Protein AF-A0AAD6JPF0-F1 (afdb_monomer)

Secondary structure (DSSP, 8-state):
-TT--EE--S---GGGGTT--EEEEEETTTTEEEEEEE-TT-SSPPPHHHHHHHHHHHHH---HHHHHHHHHHHHHSHHHHHHHHHHHHHHHHHHHHTT-

Solvent-accessible surface area (backbone atoms only — not comparable to full-atom values): 6210 Å² total; per-residue (Å²): 128,86,84,77,54,74,45,69,82,82,79,61,65,72,73,80,49,66,96,59,48,68,44,64,48,79,39,79,86,79,66,31,30,35,57,73,46,78,39,86,91,50,93,68,77,81,54,71,69,55,53,55,52,50,54,48,53,63,71,69,54,81,46,71,66,58,52,53,51,52,50,60,52,53,52,62,37,66,78,42,38,51,49,53,52,53,52,52,52,54,50,51,52,53,54,54,61,73,74,110

Organism: NCBI:txid889485

InterPro domains:
  IPR012340 Nucleic acid-binding, OB-fold [G3DSA:2.40.50.140] (7-77)
  IPR012340 Nucleic acid-binding, OB-fold [SSF50249] (16-84)
  IPR013846 mRNA capping enzyme, C-terminal domain [PF03919] (13-68)

Radius of gyration: 23.9 Å; Cα contacts (8 Å, |Δi|>4): 63; chains: 1; bounding box: 66×28×54 Å

Foldseek 3Di:
DPQAAEDEPPPDDPVVCPPWDFDWDADPVVRYTYTDDTCPVDPDYDDPVVVVVVVVCVVVPCDPVNVVVVVVVVCPPPVNVVVCVVVVVVVVVVVVVVVD

pLDDT: mean 89.91, std 9.74, range [45.16, 97.88]

Structure (mmCIF, N/CA/C/O backbone):
data_AF-A0AAD6JPF0-F1
#
_entry.id   AF-A0AAD6JPF0-F1
#
loop_
_atom_site.group_PDB
_atom_site.id
_atom_site.type_symbol
_atom_site.label_a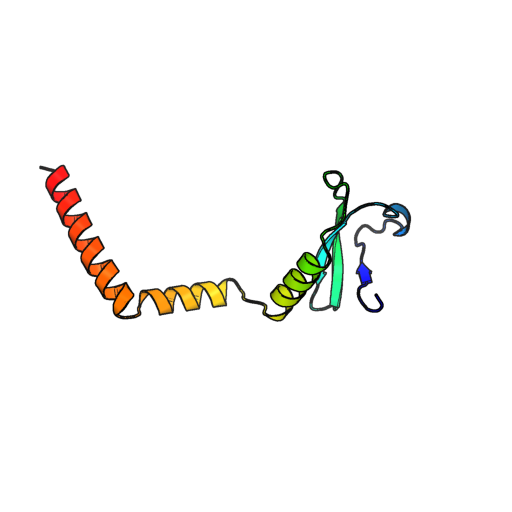tom_id
_atom_site.label_alt_id
_atom_site.label_comp_id
_atom_site.label_asym_id
_atom_site.label_entity_id
_atom_site.label_seq_id
_atom_site.pdbx_PDB_ins_code
_atom_site.Cartn_x
_atom_site.Cartn_y
_atom_site.Cartn_z
_atom_site.occupancy
_atom_site.B_iso_or_equiv
_atom_site.auth_seq_id
_atom_site.auth_comp_id
_atom_site.auth_asym_id
_atom_site.auth_atom_id
_atom_site.pdb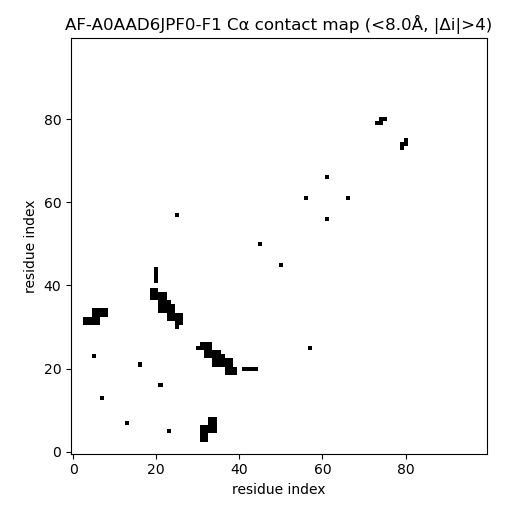x_PDB_model_num
ATOM 1 N N . MET A 1 1 ? 20.988 0.618 -5.626 1.00 51.22 1 MET A N 1
ATOM 2 C CA . MET A 1 1 ? 19.603 0.092 -5.693 1.00 51.22 1 MET A CA 1
ATOM 3 C C . MET A 1 1 ? 19.614 -1.381 -6.116 1.00 51.22 1 MET A C 1
ATOM 5 O O . MET A 1 1 ? 18.749 -1.828 -6.858 1.00 51.22 1 MET A O 1
ATOM 9 N N . GLU A 1 2 ? 20.587 -2.163 -5.645 1.00 45.16 2 GLU A N 1
ATOM 10 C CA . GLU A 1 2 ? 20.559 -3.613 -5.841 1.00 45.16 2 GLU A CA 1
ATOM 11 C C . GLU A 1 2 ? 19.482 -4.214 -4.934 1.00 45.16 2 GLU A C 1
ATOM 13 O O . GLU A 1 2 ? 19.345 -3.803 -3.784 1.00 45.16 2 GLU A O 1
ATOM 18 N N . GLY A 1 3 ? 18.693 -5.147 -5.465 1.00 60.12 3 GLY A N 1
ATOM 19 C CA . GLY A 1 3 ? 17.723 -5.919 -4.680 1.00 60.12 3 GLY A CA 1
ATOM 20 C C . GLY A 1 3 ? 16.246 -5.565 -4.873 1.00 60.12 3 GLY A C 1
ATOM 21 O O . GLY A 1 3 ? 15.399 -6.304 -4.387 1.00 60.12 3 GLY A O 1
ATOM 22 N N . HIS A 1 4 ? 15.897 -4.513 -5.619 1.00 75.00 4 HIS A N 1
ATOM 23 C CA . HIS A 1 4 ? 14.494 -4.193 -5.923 1.00 75.00 4 HIS A CA 1
ATOM 24 C C . HIS A 1 4 ? 14.199 -4.459 -7.399 1.00 75.00 4 HIS A C 1
ATOM 26 O O . HIS A 1 4 ? 14.325 -3.576 -8.244 1.00 75.00 4 HIS A O 1
ATOM 32 N N . ARG A 1 5 ? 13.870 -5.716 -7.715 1.00 86.44 5 ARG A N 1
ATOM 33 C CA . ARG A 1 5 ? 13.510 -6.150 -9.072 1.00 86.44 5 ARG A CA 1
ATOM 34 C C . ARG A 1 5 ? 12.008 -5.999 -9.291 1.00 86.44 5 ARG A C 1
ATOM 36 O O . ARG A 1 5 ? 11.227 -6.206 -8.363 1.00 86.44 5 ARG A O 1
ATOM 43 N N . VAL A 1 6 ? 11.634 -5.655 -10.522 1.00 90.06 6 VAL A N 1
ATOM 44 C CA . VAL A 1 6 ? 10.242 -5.604 -10.978 1.00 90.06 6 VAL A CA 1
ATOM 45 C C . VAL A 1 6 ? 10.017 -6.729 -11.985 1.00 90.06 6 VAL A C 1
ATOM 47 O O . VAL A 1 6 ? 10.806 -6.893 -12.913 1.00 90.06 6 VAL A O 1
ATOM 50 N N . SER A 1 7 ? 8.952 -7.497 -11.787 1.00 90.31 7 SER A N 1
ATOM 51 C CA . SER A 1 7 ? 8.454 -8.522 -12.695 1.00 90.31 7 SER A CA 1
ATOM 52 C C . SER A 1 7 ? 7.302 -7.961 -13.529 1.00 90.31 7 SER A C 1
ATOM 54 O O . SER A 1 7 ? 6.390 -7.319 -12.998 1.00 90.31 7 SER A O 1
ATOM 56 N N . PHE A 1 8 ? 7.342 -8.213 -14.836 1.00 89.38 8 PHE A N 1
ATOM 57 C CA . PHE A 1 8 ? 6.308 -7.830 -15.796 1.00 89.38 8 PHE A CA 1
ATOM 58 C C . PHE A 1 8 ? 5.618 -9.108 -16.275 1.00 89.38 8 PHE A C 1
ATOM 60 O O . PHE A 1 8 ? 6.232 -9.926 -16.956 1.00 89.38 8 PHE A O 1
ATOM 67 N N . LYS A 1 9 ? 4.358 -9.314 -15.874 1.00 79.50 9 LYS A N 1
ATOM 68 C CA . LYS A 1 9 ? 3.623 -10.563 -16.145 1.00 79.50 9 LYS A CA 1
ATOM 69 C C . LYS A 1 9 ? 3.044 -10.634 -17.566 1.00 79.50 9 LYS A C 1
ATOM 71 O O . LYS A 1 9 ? 2.735 -11.724 -18.032 1.00 79.50 9 LYS A O 1
ATOM 76 N N . ASP A 1 10 ? 2.974 -9.513 -18.284 1.00 74.50 10 ASP A N 1
ATOM 77 C CA . ASP A 1 10 ? 2.246 -9.402 -19.560 1.00 74.50 10 ASP A CA 1
ATOM 78 C C . ASP A 1 10 ? 3.019 -9.922 -20.791 1.00 74.50 10 ASP A C 1
ATOM 80 O O . ASP A 1 10 ? 2.649 -9.616 -21.921 1.00 74.50 10 ASP A O 1
ATOM 84 N N . ALA A 1 11 ? 4.114 -10.672 -20.599 1.00 64.38 11 ALA A N 1
ATOM 85 C CA . ALA A 1 11 ? 5.013 -11.184 -21.652 1.00 64.38 11 ALA A CA 1
ATOM 86 C C . ALA A 1 11 ? 5.590 -10.122 -22.619 1.00 64.38 11 ALA A C 1
ATOM 88 O O . ALA A 1 11 ? 6.283 -10.458 -23.580 1.00 64.38 11 ALA A O 1
ATOM 89 N N . LEU A 1 12 ? 5.331 -8.840 -22.362 1.00 73.44 12 LEU A N 1
ATOM 90 C CA . LEU A 1 12 ? 5.920 -7.719 -23.074 1.00 73.44 12 LEU A CA 1
ATOM 91 C C . LEU A 1 12 ? 7.395 -7.592 -22.703 1.00 73.44 12 LEU A C 1
ATOM 93 O O . LEU A 1 12 ? 7.783 -7.778 -21.548 1.00 73.44 12 LEU A O 1
ATOM 97 N N . ASP A 1 13 ? 8.206 -7.222 -23.690 1.00 82.25 13 ASP A N 1
ATOM 98 C CA . ASP A 1 13 ? 9.610 -6.904 -23.468 1.00 82.25 13 ASP A CA 1
ATOM 99 C C . ASP A 1 13 ? 9.724 -5.779 -22.416 1.00 82.25 13 ASP A C 1
ATOM 101 O O . ASP A 1 13 ? 9.135 -4.704 -22.618 1.00 82.25 13 ASP A O 1
ATOM 105 N N . PRO A 1 14 ? 10.469 -5.981 -21.307 1.00 84.50 14 PRO A N 1
ATOM 106 C CA . PRO A 1 14 ? 10.700 -4.952 -20.295 1.00 84.50 14 PRO A CA 1
ATOM 107 C C . PRO A 1 14 ? 11.195 -3.618 -20.869 1.00 84.50 14 PRO A C 1
ATOM 109 O O . PRO A 1 14 ? 10.907 -2.562 -20.300 1.00 84.50 14 PRO A O 1
ATOM 112 N N . SER A 1 15 ? 11.882 -3.632 -22.020 1.00 87.81 15 SER A N 1
ATOM 113 C CA . SER A 1 15 ? 12.332 -2.409 -22.697 1.00 87.81 15 SER A CA 1
ATOM 114 C C . SER A 1 15 ? 11.180 -1.455 -23.056 1.00 87.81 15 SER A C 1
ATOM 116 O O . SER A 1 15 ? 11.351 -0.234 -23.019 1.00 87.81 15 SER A O 1
ATOM 118 N N . SER A 1 16 ? 9.974 -1.981 -23.299 1.00 89.94 16 SER A N 1
ATOM 119 C CA . SER A 1 16 ? 8.780 -1.193 -23.636 1.00 89.94 16 SER A CA 1
ATOM 120 C C . SER A 1 16 ? 8.271 -0.307 -22.489 1.00 89.94 16 SER A C 1
ATOM 122 O O . SER A 1 16 ? 7.459 0.601 -22.717 1.00 89.94 16 SER A O 1
ATOM 124 N N . TYR A 1 17 ? 8.756 -0.534 -21.265 1.00 90.56 17 TYR A N 1
ATOM 125 C CA . TYR A 1 17 ? 8.456 0.268 -20.077 1.00 90.56 17 TYR A CA 1
ATOM 126 C C . TYR A 1 17 ? 9.530 1.321 -19.776 1.00 90.56 17 TYR A C 1
ATOM 128 O O . TYR A 1 17 ? 9.361 2.114 -18.850 1.00 90.56 17 TYR A O 1
ATOM 136 N N . SER A 1 18 ? 10.615 1.373 -20.558 1.00 91.25 18 SER A N 1
ATOM 137 C CA . SER A 1 18 ? 11.695 2.344 -20.366 1.00 91.25 18 SER A CA 1
ATOM 138 C C . SER A 1 18 ? 11.166 3.784 -20.376 1.00 91.25 18 SER A C 1
ATOM 140 O O . SER A 1 18 ? 10.399 4.179 -21.254 1.00 91.25 18 SER A O 1
ATOM 142 N N . GLY A 1 19 ? 11.545 4.563 -19.358 1.00 91.81 19 GLY A N 1
ATOM 143 C CA . GLY A 1 19 ? 11.105 5.950 -19.168 1.00 91.81 19 GLY A CA 1
ATOM 144 C C . GLY A 1 19 ? 9.657 6.126 -18.692 1.00 91.81 19 GLY A C 1
ATOM 145 O O . GLY A 1 19 ? 9.247 7.255 -18.428 1.00 91.81 19 GLY A O 1
ATOM 146 N N . LYS A 1 20 ? 8.877 5.047 -18.551 1.00 94.31 20 LYS A N 1
ATOM 147 C CA . LYS A 1 20 ? 7.500 5.106 -18.047 1.00 94.31 20 LYS A CA 1
ATOM 148 C C . LYS A 1 20 ? 7.463 4.936 -16.533 1.00 94.31 20 LYS A C 1
ATOM 150 O O . LYS A 1 20 ? 8.290 4.252 -15.936 1.00 94.31 20 LYS A O 1
ATOM 155 N N . ILE A 1 21 ? 6.439 5.515 -15.914 1.00 96.12 21 ILE A N 1
ATOM 156 C CA . ILE A 1 21 ? 6.129 5.280 -14.504 1.00 96.12 21 ILE A CA 1
ATOM 157 C C . ILE A 1 21 ? 5.171 4.101 -14.419 1.00 96.12 21 ILE A C 1
ATOM 159 O O . ILE A 1 21 ? 4.152 4.073 -15.109 1.00 96.12 21 ILE A O 1
ATOM 163 N N . VAL A 1 22 ? 5.487 3.141 -13.556 1.00 94.44 22 VAL A N 1
ATOM 164 C CA . VAL A 1 22 ? 4.647 1.972 -13.292 1.00 94.44 22 VAL A CA 1
ATOM 165 C C . VAL A 1 22 ? 4.202 1.953 -11.838 1.00 94.44 22 VAL A C 1
ATOM 167 O O . VAL A 1 22 ? 4.900 2.433 -10.944 1.00 94.44 22 VAL A O 1
ATOM 170 N N . GLU A 1 23 ? 3.009 1.425 -11.610 1.00 95.75 23 GLU A N 1
ATOM 171 C CA . GLU A 1 23 ? 2.523 1.075 -10.283 1.00 95.75 23 GLU A CA 1
ATOM 172 C C . GLU A 1 23 ? 2.734 -0.417 -10.065 1.00 95.75 23 GLU A C 1
ATOM 174 O O . GLU A 1 23 ? 2.421 -1.216 -10.949 1.00 95.75 23 GLU A O 1
ATOM 179 N N . CYS A 1 24 ? 3.267 -0.773 -8.899 1.00 95.00 24 CYS A N 1
ATOM 180 C CA . CYS A 1 24 ? 3.596 -2.146 -8.553 1.00 95.00 24 CYS A CA 1
ATOM 181 C C . CYS A 1 24 ? 2.988 -2.529 -7.204 1.00 95.00 24 CYS A C 1
ATOM 183 O O . CYS A 1 24 ? 2.887 -1.690 -6.307 1.00 95.00 24 CYS A O 1
ATOM 185 N N . SER A 1 25 ? 2.688 -3.813 -7.044 1.00 94.56 25 SER A N 1
ATOM 186 C CA . SER A 1 25 ? 2.397 -4.449 -5.758 1.00 94.56 25 SER A CA 1
ATOM 187 C C . SER A 1 25 ? 3.562 -5.347 -5.354 1.00 94.56 25 SER A C 1
ATOM 189 O O . SER A 1 25 ? 4.248 -5.898 -6.215 1.00 94.56 25 SER A O 1
ATOM 191 N N . TRP A 1 26 ? 3.811 -5.496 -4.057 1.00 94.19 26 TRP A N 1
ATOM 192 C CA . TRP A 1 26 ? 4.829 -6.422 -3.568 1.00 94.19 26 TRP A CA 1
ATOM 193 C C . TRP A 1 26 ? 4.265 -7.839 -3.503 1.00 94.19 26 TRP A C 1
ATOM 195 O O . TRP A 1 26 ?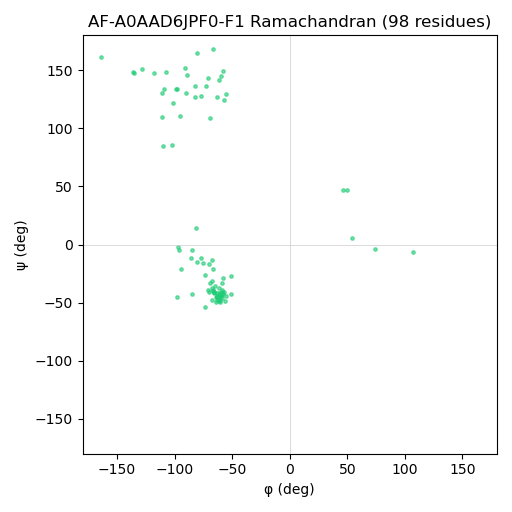 3.219 -8.055 -2.897 1.00 94.19 26 TRP A O 1
ATOM 205 N N . ASP A 1 27 ? 4.961 -8.786 -4.125 1.00 92.50 27 ASP A N 1
ATOM 206 C CA . ASP A 1 27 ? 4.716 -10.216 -3.977 1.00 92.50 27 ASP A CA 1
ATOM 207 C C . ASP A 1 27 ? 5.663 -10.751 -2.897 1.00 92.50 27 ASP A C 1
ATOM 209 O O . ASP A 1 27 ? 6.886 -10.764 -3.070 1.00 92.50 27 ASP A O 1
ATOM 213 N N . SER A 1 28 ? 5.104 -11.126 -1.746 1.00 89.44 28 SER A N 1
ATOM 214 C CA . SER A 1 28 ? 5.880 -11.583 -0.593 1.00 89.44 28 SER A CA 1
ATOM 215 C C . SER A 1 28 ? 6.468 -12.979 -0.769 1.00 89.44 28 SER A C 1
ATOM 217 O O . SER A 1 28 ? 7.484 -13.271 -0.136 1.00 89.44 28 SER A O 1
ATOM 219 N N . GLU A 1 29 ? 5.849 -13.823 -1.598 1.00 90.94 29 GLU A N 1
ATOM 220 C CA . GLU A 1 29 ? 6.298 -15.198 -1.835 1.00 90.94 29 GLU A CA 1
ATOM 221 C C . GLU A 1 29 ? 7.556 -15.180 -2.704 1.00 90.94 29 GLU A C 1
ATOM 223 O O . GLU A 1 29 ? 8.616 -15.655 -2.295 1.00 90.94 29 GLU A O 1
ATOM 228 N N . GLU A 1 30 ? 7.469 -14.505 -3.850 1.00 90.38 30 GLU A N 1
ATOM 229 C CA . GLU A 1 30 ? 8.563 -14.391 -4.820 1.00 90.38 30 GLU A CA 1
ATOM 230 C C . GLU A 1 30 ? 9.549 -13.255 -4.493 1.00 90.38 30 GLU A C 1
ATOM 232 O O . GLU A 1 30 ? 10.576 -13.086 -5.155 1.00 90.38 30 GLU A O 1
ATOM 237 N N . ARG A 1 31 ? 9.251 -12.457 -3.457 1.00 89.88 31 ARG A N 1
ATOM 238 C CA . ARG A 1 31 ? 10.040 -11.295 -3.009 1.00 89.88 31 ARG A CA 1
ATOM 239 C C . ARG A 1 31 ? 10.380 -10.347 -4.158 1.00 89.88 31 ARG A C 1
ATOM 241 O O . ARG A 1 31 ? 11.524 -9.904 -4.318 1.00 89.88 31 ARG A O 1
ATOM 248 N N . VAL A 1 32 ? 9.373 -10.034 -4.966 1.00 92.25 32 VAL A N 1
ATOM 249 C CA . VAL A 1 32 ? 9.514 -9.210 -6.166 1.00 92.25 32 VAL A CA 1
ATOM 250 C C . VAL A 1 32 ? 8.384 -8.193 -6.255 1.00 92.25 32 VAL A C 1
ATOM 252 O O . VAL A 1 32 ? 7.255 -8.438 -5.837 1.00 92.25 32 VAL A O 1
ATOM 255 N N . TRP A 1 33 ? 8.672 -7.030 -6.831 1.00 93.69 33 TRP A N 1
ATOM 256 C CA . TRP A 1 33 ? 7.619 -6.097 -7.209 1.00 93.69 33 TRP A CA 1
ATOM 257 C C . TRP A 1 33 ? 6.956 -6.578 -8.490 1.00 93.69 33 TRP A C 1
ATOM 259 O O . TRP A 1 33 ? 7.633 -6.807 -9.484 1.00 93.69 33 TRP A O 1
ATOM 269 N N . VAL A 1 34 ? 5.639 -6.694 -8.510 1.00 93.31 34 VAL A N 1
ATOM 270 C CA . VAL A 1 34 ? 4.884 -7.053 -9.711 1.00 93.31 34 VAL A CA 1
ATOM 271 C C . VAL A 1 34 ? 4.287 -5.785 -10.297 1.00 93.31 34 VAL A C 1
ATOM 273 O O . VAL A 1 34 ? 3.541 -5.082 -9.617 1.00 93.31 34 VAL A O 1
ATOM 276 N N . CYS A 1 35 ? 4.623 -5.480 -11.551 1.00 93.56 35 CYS A N 1
ATOM 277 C CA . CYS A 1 35 ? 4.006 -4.374 -12.275 1.00 93.56 35 CYS A CA 1
ATOM 278 C C . CYS A 1 35 ? 2.506 -4.641 -12.442 1.00 93.56 35 CYS A C 1
ATOM 280 O O . CYS A 1 35 ? 2.113 -5.685 -12.957 1.00 93.56 35 CYS A O 1
ATOM 282 N N . MET A 1 36 ? 1.680 -3.683 -12.027 1.00 93.69 36 MET A N 1
ATOM 283 C CA . MET A 1 36 ? 0.224 -3.737 -12.158 1.00 93.69 36 MET A CA 1
ATOM 284 C C . MET A 1 36 ? -0.255 -2.952 -13.376 1.00 93.69 36 MET A C 1
ATOM 286 O O . MET A 1 36 ? -1.129 -3.403 -14.107 1.00 93.69 36 MET A O 1
ATOM 290 N N . ARG A 1 37 ? 0.285 -1.741 -13.578 1.00 93.88 37 ARG A N 1
ATOM 291 C CA . ARG A 1 37 ? -0.120 -0.843 -14.669 1.00 93.88 37 ARG A CA 1
ATOM 292 C C . ARG A 1 37 ? 0.887 0.273 -14.918 1.00 93.88 37 ARG A C 1
ATOM 294 O O . ARG A 1 37 ? 1.654 0.650 -14.034 1.00 93.88 37 ARG A O 1
ATOM 301 N N . VAL A 1 38 ? 0.803 0.876 -16.101 1.00 94.81 38 VAL A N 1
ATOM 302 C CA . VAL A 1 38 ? 1.491 2.131 -16.435 1.00 94.81 38 VAL A CA 1
ATOM 303 C C . VAL A 1 38 ? 0.685 3.326 -15.908 1.00 94.81 38 VAL A C 1
ATOM 305 O O . VAL A 1 38 ? -0.536 3.380 -16.046 1.00 94.81 38 VAL A O 1
ATOM 308 N N . ARG A 1 39 ? 1.372 4.300 -15.308 1.0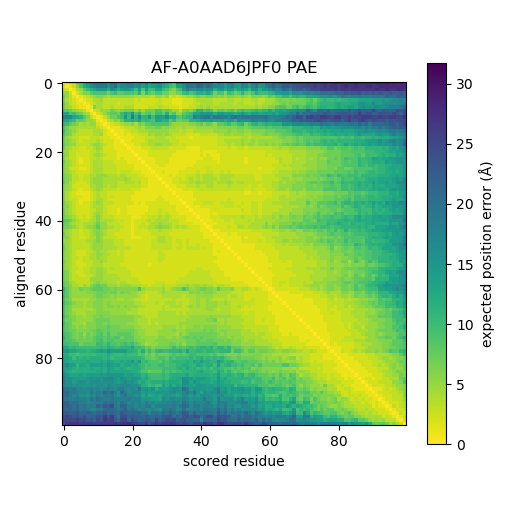0 96.62 39 ARG A N 1
ATOM 309 C CA . ARG A 1 39 ? 0.812 5.539 -14.750 1.00 96.62 39 ARG A CA 1
ATOM 310 C C . ARG A 1 39 ? 1.057 6.712 -15.692 1.00 96.62 39 ARG A C 1
ATOM 312 O O . ARG A 1 39 ? 2.026 7.444 -15.532 1.00 96.62 39 ARG A O 1
ATOM 319 N N . THR A 1 40 ? 0.174 6.900 -16.671 1.00 96.56 40 THR A N 1
ATOM 320 C CA . THR A 1 40 ? 0.230 8.050 -17.598 1.00 96.56 40 THR A CA 1
ATOM 321 C C . THR A 1 40 ? -0.233 9.358 -16.958 1.00 96.56 40 THR A C 1
ATOM 323 O O . THR A 1 40 ? 0.030 10.430 -17.488 1.00 96.56 40 THR A O 1
ATOM 326 N N . ASP A 1 41 ? -0.918 9.276 -15.816 1.00 97.19 41 ASP A N 1
ATOM 327 C CA . ASP A 1 41 ? -1.357 10.413 -15.005 1.00 97.19 41 ASP A CA 1
ATOM 328 C C . ASP A 1 41 ? -0.224 11.033 -14.168 1.00 97.19 41 ASP A C 1
ATOM 330 O O . ASP A 1 41 ? -0.395 12.107 -13.593 1.00 97.19 41 ASP A O 1
ATOM 334 N N . LYS A 1 42 ? 0.933 10.363 -14.082 1.00 95.31 42 LYS A N 1
ATOM 335 C CA . LYS A 1 42 ? 2.090 10.821 -13.312 1.00 95.31 42 LYS A CA 1
ATOM 336 C C . LYS A 1 42 ? 3.215 11.260 -14.235 1.00 95.31 42 LYS A C 1
ATOM 338 O O . LYS A 1 42 ? 3.590 10.538 -15.152 1.00 95.31 42 LYS A O 1
ATOM 343 N N . SER A 1 43 ? 3.801 12.414 -13.933 1.00 95.69 43 SER A N 1
ATOM 344 C CA . SER A 1 43 ? 5.024 12.900 -14.581 1.00 95.69 43 SER A CA 1
ATOM 345 C C . SER A 1 43 ? 6.294 12.544 -13.802 1.00 95.69 43 SER A C 1
ATOM 347 O O . SER A 1 43 ? 7.374 12.516 -14.384 1.00 95.69 43 SER A O 1
ATOM 349 N N . THR A 1 44 ? 6.183 12.247 -12.501 1.00 96.31 44 THR A N 1
ATOM 350 C CA . THR A 1 44 ? 7.310 11.881 -11.629 1.00 96.31 44 THR A CA 1
ATOM 351 C C . THR A 1 44 ? 6.982 10.677 -10.735 1.00 96.31 44 THR A C 1
ATOM 353 O O . THR A 1 44 ? 5.818 10.471 -10.361 1.00 96.31 44 THR A O 1
ATOM 356 N N . PRO A 1 45 ? 7.979 9.826 -10.413 1.00 95.62 45 PRO A N 1
ATOM 357 C CA . PRO A 1 45 ? 7.786 8.707 -9.497 1.00 95.62 45 PRO A CA 1
ATOM 358 C C . PRO A 1 45 ? 7.502 9.209 -8.076 1.00 95.62 45 PRO A C 1
ATOM 360 O O . PRO A 1 45 ? 7.684 10.382 -7.753 1.00 95.62 45 PRO A O 1
ATOM 363 N N . ASN A 1 46 ? 7.065 8.302 -7.203 1.00 95.88 46 ASN A N 1
ATOM 364 C CA . ASN A 1 46 ? 6.917 8.627 -5.787 1.00 95.88 46 ASN A CA 1
ATOM 365 C C . ASN A 1 46 ? 8.262 9.056 -5.181 1.00 95.88 46 ASN A C 1
ATOM 367 O O . ASN A 1 46 ? 9.302 8.485 -5.511 1.00 95.88 46 ASN A O 1
ATOM 371 N N . ASP A 1 47 ? 8.217 10.002 -4.239 1.00 96.75 47 ASP A N 1
ATOM 372 C CA . ASP A 1 47 ? 9.393 10.374 -3.454 1.00 96.75 47 ASP A CA 1
ATOM 373 C C . ASP A 1 47 ? 9.970 9.166 -2.699 1.00 96.75 47 ASP A C 1
ATOM 375 O O . ASP A 1 47 ? 9.246 8.267 -2.252 1.00 96.75 47 ASP A O 1
ATOM 379 N N . PHE A 1 48 ? 11.286 9.170 -2.495 1.00 94.12 48 PHE A N 1
ATOM 380 C CA . PHE A 1 48 ? 11.986 8.094 -1.800 1.00 94.12 48 PHE A CA 1
ATOM 381 C C . PHE A 1 48 ? 11.474 7.873 -0.366 1.00 94.12 48 PHE A C 1
ATOM 383 O O . PHE A 1 48 ? 11.433 6.739 0.118 1.00 94.12 48 PHE A O 1
ATOM 390 N N . ASN A 1 49 ? 11.031 8.922 0.335 1.00 96.81 49 ASN A N 1
ATOM 391 C CA . ASN A 1 49 ? 10.447 8.760 1.667 1.00 96.81 49 ASN A CA 1
ATOM 392 C C . ASN A 1 49 ? 9.092 8.054 1.623 1.00 96.81 49 ASN A C 1
ATOM 394 O O . ASN A 1 49 ? 8.792 7.280 2.533 1.00 96.81 49 ASN A O 1
ATOM 398 N N . THR A 1 50 ? 8.302 8.266 0.570 1.00 96.62 50 THR A N 1
ATOM 399 C CA . THR A 1 50 ? 7.066 7.510 0.341 1.00 96.62 50 T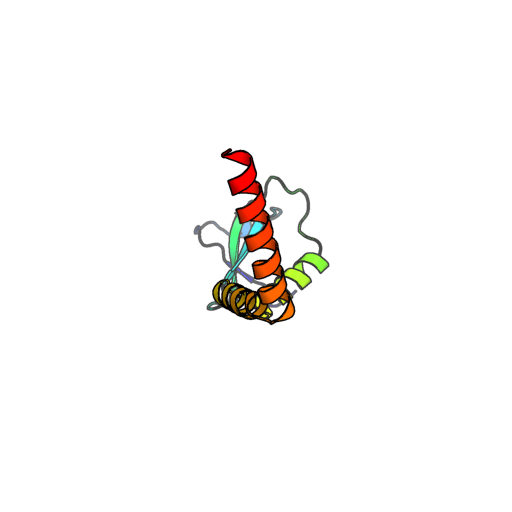HR A CA 1
ATOM 400 C C . THR A 1 50 ? 7.3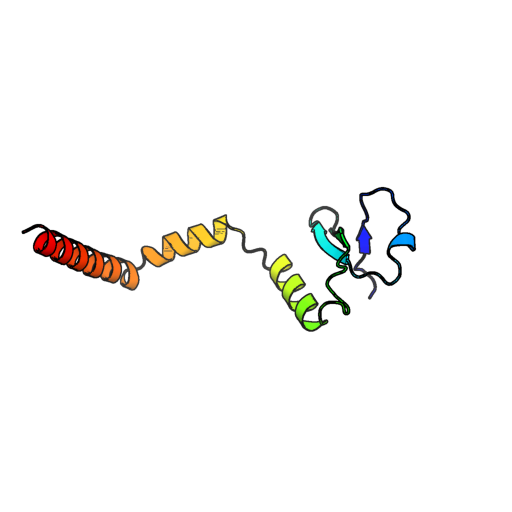82 6.036 0.127 1.00 96.62 50 THR A C 1
ATOM 402 O O . THR A 1 50 ? 6.771 5.193 0.777 1.00 96.62 50 THR A O 1
ATOM 405 N N . TYR A 1 51 ? 8.393 5.717 -0.686 1.00 93.44 51 TYR A N 1
ATOM 406 C CA . TYR A 1 51 ? 8.853 4.337 -0.864 1.00 93.44 51 TYR A CA 1
ATOM 407 C C . TYR A 1 51 ? 9.245 3.673 0.468 1.00 93.44 51 TYR A C 1
ATOM 409 O O . TYR A 1 51 ? 8.758 2.588 0.780 1.00 93.44 51 TYR A O 1
ATOM 417 N N . LYS A 1 52 ? 10.049 4.343 1.308 1.00 94.38 52 LYS A N 1
ATOM 418 C CA . LYS A 1 52 ? 10.426 3.818 2.636 1.00 94.38 52 LYS A CA 1
ATOM 419 C C . LYS A 1 52 ? 9.216 3.547 3.533 1.00 94.38 52 LYS A C 1
ATOM 421 O O . LYS A 1 52 ? 9.197 2.542 4.239 1.00 94.38 52 LYS A O 1
ATOM 426 N N . LYS A 1 53 ? 8.215 4.435 3.519 1.00 96.44 53 LYS A N 1
ATOM 427 C CA . LYS A 1 53 ? 6.976 4.256 4.292 1.00 96.44 53 LYS A CA 1
ATOM 428 C C . LYS A 1 53 ? 6.171 3.057 3.791 1.00 96.44 53 LYS A C 1
ATOM 430 O O . LYS A 1 53 ? 5.697 2.283 4.613 1.00 96.44 53 LYS A O 1
ATOM 435 N N . VAL A 1 54 ? 6.076 2.873 2.473 1.00 95.25 54 VAL A N 1
ATOM 436 C CA . VAL A 1 54 ? 5.428 1.698 1.869 1.00 95.25 54 VAL A CA 1
ATOM 437 C C . VAL A 1 54 ? 6.156 0.413 2.270 1.00 95.25 54 VAL A C 1
ATOM 439 O O . VAL A 1 54 ? 5.509 -0.520 2.728 1.00 95.25 54 VAL A O 1
ATOM 442 N N . MET A 1 55 ? 7.492 0.382 2.200 1.00 92.75 55 MET A N 1
ATOM 443 C CA . MET A 1 55 ? 8.277 -0.781 2.637 1.00 92.75 55 MET A CA 1
ATOM 444 C C . MET A 1 55 ? 8.063 -1.114 4.115 1.00 92.75 55 MET A C 1
ATOM 446 O O . MET A 1 55 ? 7.911 -2.282 4.458 1.00 92.75 55 MET A O 1
ATOM 450 N N . ARG A 1 56 ? 8.014 -0.103 4.994 1.00 95.12 56 ARG A N 1
ATOM 451 C CA . ARG A 1 56 ? 7.674 -0.321 6.407 1.00 95.12 56 ARG A CA 1
ATOM 452 C C . ARG A 1 56 ? 6.271 -0.913 6.547 1.00 95.12 56 ARG A C 1
ATOM 454 O O . ARG A 1 56 ? 6.127 -1.908 7.234 1.00 95.12 56 ARG A O 1
ATOM 461 N N . SER A 1 57 ? 5.274 -0.357 5.860 1.00 95.44 57 SER A N 1
ATOM 462 C CA . SER A 1 57 ? 3.897 -0.865 5.914 1.00 95.44 57 SER A CA 1
ATOM 463 C C . SER A 1 57 ? 3.782 -2.322 5.458 1.00 95.44 57 SER A C 1
ATOM 465 O O . SER A 1 57 ? 3.017 -3.076 6.048 1.00 95.44 57 SER A O 1
ATOM 467 N N . ILE A 1 58 ? 4.530 -2.713 4.422 1.00 93.50 58 ILE A N 1
ATOM 468 C CA . ILE A 1 58 ? 4.584 -4.100 3.940 1.00 93.50 58 ILE A CA 1
ATOM 469 C C . ILE A 1 58 ? 5.227 -5.014 4.989 1.00 93.50 58 ILE A C 1
ATOM 471 O O . ILE A 1 58 ? 4.750 -6.121 5.196 1.00 93.50 58 ILE A O 1
ATOM 475 N N . ASN A 1 59 ? 6.289 -4.558 5.659 1.00 91.19 59 ASN A N 1
ATOM 476 C CA . ASN A 1 59 ? 6.963 -5.339 6.698 1.00 91.19 59 ASN A CA 1
ATOM 477 C C . ASN A 1 59 ? 6.128 -5.469 7.979 1.00 91.19 59 ASN A C 1
ATOM 479 O O . ASN A 1 59 ? 6.130 -6.532 8.590 1.00 91.19 59 ASN A O 1
ATOM 483 N N . ASP A 1 60 ? 5.441 -4.397 8.383 1.00 93.94 60 ASP A N 1
ATOM 484 C CA . ASP A 1 60 ? 4.568 -4.388 9.560 1.00 93.94 60 ASP A CA 1
ATOM 485 C C . ASP A 1 60 ? 3.330 -5.279 9.328 1.00 93.94 60 ASP A C 1
ATOM 487 O O . ASP A 1 60 ? 2.827 -5.885 10.269 1.00 93.94 60 ASP A O 1
ATOM 491 N N . ASN A 1 61 ? 2.870 -5.384 8.072 1.00 92.00 61 ASN A N 1
ATOM 492 C CA . ASN A 1 61 ? 1.846 -6.319 7.587 1.00 92.00 61 ASN A CA 1
ATOM 493 C C . ASN A 1 61 ? 0.582 -6.412 8.465 1.00 92.00 61 ASN A C 1
ATOM 495 O O . ASN A 1 61 ? 0.105 -7.503 8.782 1.00 92.00 61 ASN A O 1
ATOM 499 N N . ILE A 1 62 ? 0.022 -5.266 8.861 1.00 94.31 62 ILE A N 1
ATOM 500 C CA . ILE A 1 62 ? -1.260 -5.233 9.574 1.00 94.31 62 ILE A CA 1
ATOM 501 C C . ILE A 1 62 ? -2.372 -5.645 8.607 1.00 94.31 62 ILE A C 1
ATOM 503 O O . ILE A 1 62 ? -2.709 -4.903 7.681 1.00 94.31 62 ILE A O 1
ATOM 507 N N . THR A 1 63 ? -2.920 -6.841 8.814 1.00 95.44 63 THR A N 1
ATOM 508 C CA . THR A 1 63 ? -4.011 -7.383 8.002 1.00 95.44 63 T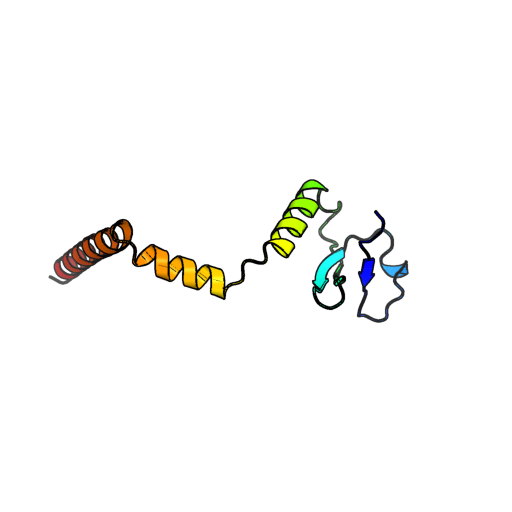HR A CA 1
ATOM 509 C C . THR A 1 63 ? -5.359 -6.810 8.433 1.00 95.44 63 THR A C 1
ATOM 511 O O . THR A 1 63 ? -5.500 -6.246 9.520 1.00 95.44 63 THR A O 1
ATOM 514 N N . GLU A 1 64 ? -6.370 -6.976 7.579 1.00 96.75 64 GLU A N 1
ATOM 515 C CA . GLU A 1 64 ? -7.753 -6.620 7.908 1.00 96.75 64 GLU A CA 1
ATOM 516 C C . GLU A 1 64 ? -8.224 -7.325 9.187 1.00 96.75 64 GLU A C 1
ATOM 518 O O . GLU A 1 64 ? -8.762 -6.670 10.073 1.00 96.75 64 GLU A O 1
ATOM 523 N N . ASP A 1 65 ? -7.934 -8.621 9.334 1.00 97.62 65 ASP A N 1
ATOM 524 C CA . ASP A 1 65 ? -8.322 -9.391 10.520 1.00 97.62 65 ASP A CA 1
ATOM 525 C C . ASP A 1 65 ? -7.685 -8.849 11.802 1.00 97.62 65 ASP A C 1
ATOM 527 O O . ASP A 1 65 ? -8.379 -8.673 12.801 1.00 97.62 65 ASP A O 1
ATOM 531 N N . VAL A 1 66 ? -6.381 -8.535 11.775 1.00 96.88 66 VAL A N 1
ATOM 532 C CA . VAL A 1 66 ? -5.693 -7.930 12.928 1.00 96.88 66 VAL A CA 1
ATOM 533 C C . VAL A 1 66 ? -6.363 -6.608 13.292 1.00 96.88 66 VAL A C 1
ATOM 535 O O . VAL A 1 66 ? -6.674 -6.376 14.455 1.00 96.88 66 VAL A O 1
ATOM 538 N N . LEU A 1 67 ? -6.653 -5.763 12.302 1.00 97.06 67 LEU A N 1
ATOM 539 C CA . LEU A 1 67 ? -7.321 -4.487 12.540 1.00 97.06 67 LEU A CA 1
ATOM 540 C C . LEU A 1 67 ? -8.730 -4.665 13.130 1.00 97.06 67 LEU A C 1
ATOM 542 O O . LEU A 1 67 ? -9.095 -3.951 14.064 1.00 97.06 67 LEU A O 1
ATOM 546 N N . LEU A 1 68 ? -9.527 -5.591 12.596 1.00 97.88 68 LEU A N 1
ATOM 547 C CA . LEU A 1 68 ? -10.892 -5.838 13.060 1.00 97.88 68 LEU A CA 1
ATOM 548 C C . LEU A 1 68 ? -10.921 -6.410 14.481 1.00 97.88 68 LEU A C 1
ATOM 550 O O . LEU A 1 68 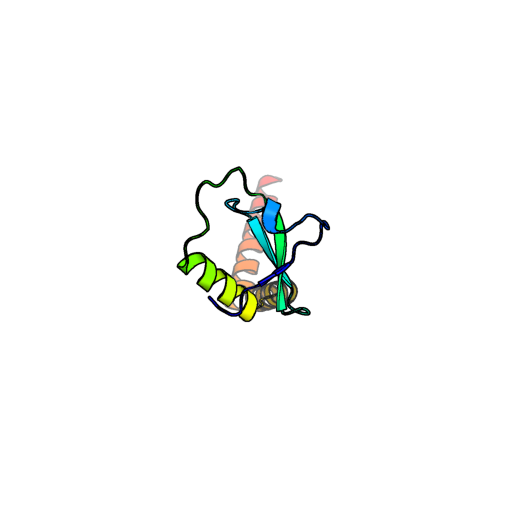? -11.765 -5.997 15.277 1.00 97.88 68 LEU A O 1
ATOM 554 N N . LEU A 1 69 ? -9.987 -7.304 14.813 1.00 97.81 69 LEU A N 1
ATOM 555 C CA . LEU A 1 69 ? -9.833 -7.841 16.166 1.00 97.81 69 LEU A CA 1
ATOM 556 C C . LEU A 1 69 ? -9.474 -6.738 17.165 1.00 97.81 69 LEU A C 1
ATOM 558 O O . LEU A 1 69 ? -10.142 -6.605 18.189 1.00 97.81 69 LEU A O 1
ATOM 562 N N . GLU A 1 70 ? -8.494 -5.896 16.834 1.00 97.12 70 GLU A N 1
ATOM 563 C CA . GLU A 1 70 ? -8.099 -4.761 17.676 1.00 97.12 70 GLU A CA 1
ATOM 564 C C . GLU A 1 70 ? -9.270 -3.794 17.905 1.00 97.12 70 GLU A C 1
ATOM 566 O O . GLU A 1 70 ? -9.510 -3.347 19.027 1.00 97.12 70 GLU A O 1
ATOM 571 N N . ILE A 1 71 ? -10.063 -3.500 16.868 1.00 96.62 71 ILE A N 1
ATOM 572 C CA . ILE A 1 71 ? -11.271 -2.675 17.011 1.00 96.62 71 ILE A CA 1
ATOM 573 C C . ILE A 1 71 ? -12.273 -3.335 17.967 1.00 96.62 71 ILE A C 1
ATOM 575 O O . ILE A 1 71 ? -12.771 -2.659 18.870 1.00 96.62 71 ILE A O 1
ATOM 579 N N . ASP A 1 72 ? -12.568 -4.626 17.790 1.00 96.38 72 ASP A N 1
ATOM 580 C CA . ASP A 1 72 ? -13.513 -5.373 18.630 1.00 96.38 72 ASP A CA 1
ATOM 581 C C . ASP A 1 72 ? -13.063 -5.421 20.103 1.00 96.38 72 ASP A C 1
ATOM 583 O O . ASP A 1 72 ? -13.866 -5.306 21.032 1.00 96.38 72 ASP A O 1
ATOM 587 N N . GLU A 1 73 ? -11.762 -5.538 20.359 1.00 96.81 73 GLU A N 1
ATOM 588 C CA . GLU A 1 73 ? -11.195 -5.434 21.704 1.00 96.81 73 GLU A CA 1
ATOM 589 C C . GLU A 1 73 ? -11.317 -4.021 22.283 1.00 96.81 73 GLU A C 1
ATOM 591 O O . GLU A 1 73 ? -11.821 -3.854 23.399 1.00 96.81 73 GLU A O 1
ATOM 596 N N . ILE A 1 74 ? -10.944 -2.992 21.517 1.00 95.75 74 ILE A N 1
ATOM 597 C CA . ILE A 1 74 ? -10.985 -1.593 21.959 1.00 95.75 74 ILE A CA 1
ATOM 598 C C . ILE A 1 74 ? -12.407 -1.174 22.344 1.00 95.75 74 ILE A C 1
ATOM 600 O O . ILE A 1 74 ? -12.597 -0.559 23.397 1.00 95.75 74 ILE A O 1
ATOM 604 N N . ILE A 1 75 ? -13.427 -1.520 21.550 1.00 95.19 75 ILE A N 1
ATOM 605 C CA . ILE A 1 75 ? -14.816 -1.129 21.854 1.00 95.19 75 ILE A CA 1
ATOM 606 C C . ILE A 1 75 ? -15.364 -1.797 23.123 1.00 95.19 75 ILE A C 1
ATOM 608 O O . ILE A 1 75 ? -16.308 -1.278 23.724 1.00 95.19 75 ILE A O 1
ATOM 612 N N . ARG A 1 76 ? -14.773 -2.918 23.556 1.00 93.75 76 ARG A N 1
ATOM 613 C CA . ARG A 1 76 ? -15.134 -3.628 24.792 1.00 93.75 76 ARG A CA 1
ATOM 614 C C . ARG A 1 76 ? -14.419 -3.085 26.029 1.00 93.75 76 ARG A C 1
ATOM 616 O O . ARG A 1 76 ? -14.824 -3.420 27.143 1.00 93.75 76 ARG A O 1
ATOM 623 N N . LEU A 1 77 ? -13.407 -2.228 25.872 1.00 95.12 77 LEU A N 1
ATOM 624 C CA . LEU A 1 77 ? -12.748 -1.589 27.011 1.00 95.12 77 LEU A CA 1
ATOM 625 C C . LEU A 1 77 ? -13.752 -0.725 27.796 1.00 95.12 77 LEU A C 1
ATOM 627 O O . LEU A 1 77 ? -14.558 -0.024 27.176 1.00 95.12 77 LEU A O 1
ATOM 631 N N . PRO A 1 78 ? -13.686 -0.696 29.144 1.00 93.25 78 PRO A N 1
ATOM 632 C CA . PRO A 1 78 ? -14.689 -0.032 29.985 1.00 93.25 78 PRO A CA 1
ATOM 633 C C . PRO A 1 78 ? -14.994 1.415 29.580 1.00 93.25 78 PRO A C 1
ATOM 635 O O . PRO A 1 78 ? -16.155 1.800 29.474 1.00 93.25 78 PRO A O 1
ATOM 638 N N . MET A 1 79 ? -13.956 2.192 29.249 1.00 90.88 79 MET A N 1
ATOM 639 C CA . MET A 1 79 ? -14.092 3.584 28.807 1.00 90.88 79 MET A CA 1
ATOM 640 C C . MET A 1 79 ? -14.996 3.731 27.570 1.00 90.88 79 MET A C 1
ATOM 642 O O . MET A 1 79 ? -15.791 4.668 27.493 1.00 90.88 79 MET A O 1
ATOM 646 N N . TYR A 1 80 ? -14.883 2.819 26.603 1.00 91.25 80 TYR A N 1
ATOM 647 C CA . TYR A 1 80 ? -15.683 2.846 25.381 1.00 91.25 80 TYR A CA 1
ATOM 648 C C . TYR A 1 80 ? -17.042 2.175 25.582 1.00 91.25 80 TYR A C 1
ATOM 650 O O . TYR A 1 80 ? -18.054 2.739 25.167 1.00 91.25 80 TYR A O 1
ATOM 658 N N . ALA A 1 81 ? -17.091 1.036 26.276 1.00 90.56 81 ALA A N 1
ATOM 659 C CA . ALA A 1 81 ? -18.327 0.310 26.554 1.00 90.56 81 ALA A CA 1
ATOM 660 C C . ALA A 1 81 ? -19.339 1.164 27.340 1.00 90.56 81 ALA A C 1
ATOM 662 O O . ALA A 1 81 ? -20.528 1.190 27.007 1.00 90.56 81 ALA A O 1
ATOM 663 N N . ASP A 1 82 ? -18.878 1.908 28.350 1.00 91.31 82 ASP A N 1
ATOM 664 C CA . ASP A 1 82 ? -19.744 2.789 29.131 1.00 91.31 82 ASP A CA 1
ATOM 665 C C . ASP A 1 82 ? -20.214 3.996 28.313 1.00 91.31 82 ASP A C 1
ATOM 667 O O . ASP A 1 82 ? -21.401 4.334 28.357 1.00 91.31 82 ASP A O 1
ATOM 671 N N . ARG A 1 83 ? -19.335 4.597 27.496 1.00 90.31 83 ARG A N 1
ATOM 672 C CA . ARG A 1 83 ? -19.714 5.693 26.589 1.00 90.31 83 ARG A CA 1
ATOM 673 C C . ARG A 1 83 ? -20.781 5.247 25.588 1.00 90.31 83 ARG A C 1
ATOM 675 O O . ARG A 1 83 ? -21.821 5.894 25.486 1.00 90.31 83 ARG A O 1
ATOM 682 N N . ILE A 1 84 ? -20.569 4.109 24.923 1.00 90.62 84 ILE A N 1
ATOM 683 C CA . ILE A 1 84 ? -21.521 3.521 23.967 1.00 90.62 84 ILE A CA 1
ATOM 684 C C . ILE A 1 84 ? -22.871 3.262 24.647 1.00 90.62 84 ILE A C 1
ATOM 686 O O . ILE A 1 84 ? -23.926 3.562 24.085 1.00 90.62 84 ILE A O 1
ATOM 690 N N . ARG A 1 85 ? -22.867 2.745 25.882 1.00 90.81 85 ARG A N 1
ATOM 691 C CA . ARG A 1 85 ? -24.095 2.504 26.652 1.00 90.81 85 ARG A CA 1
ATOM 692 C C . ARG A 1 85 ? -24.850 3.801 26.956 1.00 90.81 85 ARG A C 1
ATOM 694 O O . ARG A 1 85 ? -26.076 3.822 26.834 1.00 90.81 85 ARG A O 1
ATOM 701 N N . ILE A 1 86 ? -24.150 4.857 27.372 1.00 91.56 86 ILE A N 1
ATOM 702 C CA . ILE A 1 86 ? -24.749 6.164 27.691 1.00 91.56 86 ILE A CA 1
ATOM 703 C C . ILE A 1 86 ? -25.362 6.791 26.434 1.00 91.56 86 ILE A C 1
ATOM 705 O O . ILE A 1 86 ? -26.531 7.179 26.451 1.00 91.56 86 ILE A O 1
ATOM 709 N N . GLU A 1 87 ? -24.608 6.832 25.337 1.00 91.56 87 GLU A N 1
ATOM 710 C CA . GLU A 1 87 ? -25.058 7.395 24.060 1.00 91.56 87 GLU A CA 1
ATOM 711 C C . GLU A 1 87 ? -26.244 6.614 23.479 1.00 91.56 87 GLU A C 1
ATOM 713 O O . GLU A 1 87 ? -27.232 7.211 23.051 1.00 91.56 87 GLU A O 1
ATOM 718 N N . SER A 1 88 ? -26.209 5.279 23.545 1.00 91.56 88 SER A N 1
ATOM 719 C CA . SER A 1 88 ? -27.308 4.419 23.091 1.00 91.56 88 SER A CA 1
ATOM 720 C C . SER A 1 88 ? -28.611 4.695 23.852 1.00 91.56 88 SER A C 1
ATOM 722 O O . SER A 1 88 ? -29.670 4.854 23.239 1.00 91.56 88 SER A O 1
ATOM 724 N N . LYS A 1 89 ? -28.543 4.856 25.184 1.00 91.19 89 LYS A N 1
ATOM 725 C CA . LYS A 1 89 ? -29.709 5.244 26.000 1.00 91.19 89 LYS A CA 1
ATOM 726 C C . LYS A 1 89 ? -30.233 6.631 25.624 1.00 91.19 89 LYS A C 1
ATOM 728 O O . LYS A 1 89 ? -31.441 6.797 25.453 1.00 91.19 89 LYS A O 1
ATOM 733 N N . ALA A 1 90 ? -29.348 7.614 25.459 1.00 90.44 90 ALA A N 1
ATOM 734 C CA . ALA A 1 90 ? -29.738 8.965 25.054 1.00 90.44 90 ALA A CA 1
ATOM 735 C C . ALA A 1 90 ? -30.452 8.965 23.689 1.00 90.44 90 ALA A C 1
ATOM 737 O O . ALA A 1 90 ? -31.503 9.591 23.533 1.00 90.44 90 ALA A O 1
ATOM 738 N N . GLN A 1 91 ? -29.943 8.188 22.729 1.00 89.62 91 GLN A N 1
ATOM 739 C CA . GLN A 1 91 ? -30.531 8.054 21.399 1.00 89.62 91 GLN A CA 1
ATOM 740 C C . GLN A 1 91 ? -31.914 7.388 21.436 1.00 89.62 91 GLN A C 1
ATOM 742 O O . GLN A 1 91 ? -32.839 7.829 20.751 1.00 89.62 91 GLN A O 1
ATOM 747 N N . GLN A 1 92 ? -32.093 6.351 22.260 1.00 88.00 92 GLN A N 1
ATOM 748 C CA . GLN A 1 92 ? -33.397 5.711 22.464 1.00 88.00 92 GLN A CA 1
ATOM 749 C C . GLN A 1 92 ? -34.426 6.697 23.028 1.00 88.00 92 GLN A C 1
ATOM 751 O O . GLN A 1 92 ? -35.553 6.759 22.533 1.00 88.00 92 GLN A O 1
ATOM 756 N N . HIS A 1 93 ? -34.030 7.504 24.016 1.00 86.38 93 HIS A N 1
ATOM 757 C CA . HIS A 1 93 ? -34.898 8.518 24.612 1.00 86.38 93 HIS A CA 1
ATOM 758 C C . HIS A 1 93 ? -35.291 9.599 23.593 1.00 86.38 93 HIS A C 1
ATOM 760 O O . HIS A 1 93 ? -36.472 9.926 23.472 1.00 86.38 93 HIS A O 1
ATOM 766 N N . ALA A 1 94 ? -34.334 10.107 22.810 1.00 87.75 94 ALA A N 1
ATOM 767 C CA . ALA A 1 94 ? -34.598 11.095 21.762 1.00 87.75 94 ALA A CA 1
ATOM 768 C C . ALA A 1 94 ? -35.551 10.557 20.677 1.00 87.75 94 ALA A C 1
ATOM 770 O O . ALA A 1 94 ? -36.481 11.248 20.254 1.00 87.75 94 ALA A O 1
ATOM 771 N N . ASN A 1 95 ? -35.369 9.301 20.261 1.00 87.44 95 ASN A N 1
ATOM 772 C CA . ASN A 1 95 ? -36.235 8.652 19.278 1.00 87.44 95 ASN A CA 1
ATOM 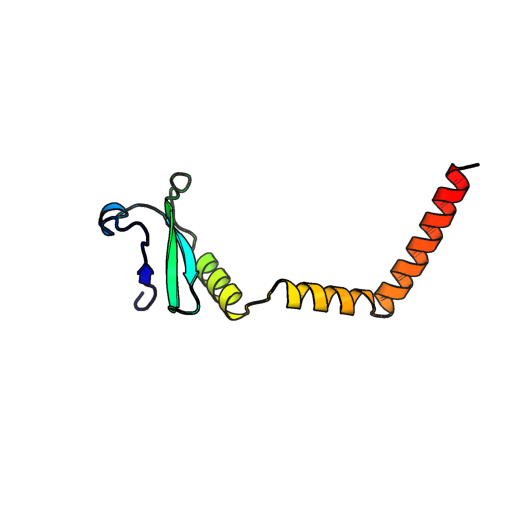773 C C . ASN A 1 95 ? -37.652 8.404 19.810 1.00 87.44 95 ASN A C 1
ATOM 775 O O . ASN A 1 95 ? -38.617 8.551 19.062 1.00 87.44 95 ASN A O 1
ATOM 779 N N . ALA A 1 96 ? -37.796 8.046 21.089 1.00 83.44 96 ALA A N 1
ATOM 780 C CA . ALA A 1 96 ? -39.100 7.879 21.723 1.00 83.44 96 ALA A CA 1
ATOM 781 C C . ALA A 1 96 ? -39.854 9.214 21.847 1.00 83.44 96 ALA A C 1
ATOM 783 O O . ALA A 1 96 ? -41.055 9.258 21.591 1.00 83.44 96 ALA A O 1
ATOM 784 N N . ALA A 1 97 ? -39.153 10.304 22.178 1.00 79.06 97 ALA A N 1
ATOM 785 C CA . ALA A 1 97 ? -39.734 11.645 22.249 1.00 79.06 97 ALA A CA 1
ATOM 786 C C . ALA A 1 97 ? -40.211 12.159 20.880 1.00 79.06 97 ALA A C 1
ATOM 788 O O . ALA A 1 97 ? -41.245 12.805 20.806 1.00 79.06 97 ALA A O 1
ATOM 789 N N . ARG A 1 98 ? -39.503 11.826 19.791 1.00 78.12 98 ARG A N 1
ATOM 790 C CA . ARG A 1 98 ? -39.897 12.170 18.410 1.00 78.12 98 ARG A CA 1
ATOM 791 C C . ARG A 1 98 ? -41.116 11.412 17.873 1.00 78.12 98 ARG A C 1
ATOM 793 O O . ARG A 1 98 ? -41.635 11.789 16.829 1.00 78.12 98 ARG A O 1
ATOM 800 N N . ARG A 1 99 ? -41.508 10.305 18.511 1.00 73.56 99 ARG A N 1
ATOM 801 C CA . ARG A 1 99 ? -42.635 9.453 18.087 1.00 73.56 99 ARG A CA 1
ATOM 802 C C . ARG A 1 99 ? -43.949 9.770 18.813 1.00 73.56 99 ARG A C 1
ATOM 804 O O . ARG A 1 99 ? -44.954 9.143 18.491 1.00 73.56 99 ARG A O 1
ATOM 811 N N . LYS A 1 100 ? -43.930 10.675 19.793 1.00 54.69 100 LYS A N 1
ATOM 812 C CA . LYS A 1 100 ? -45.120 11.238 20.446 1.00 54.69 100 LYS A CA 1
ATOM 813 C C . LYS A 1 100 ? -45.450 12.588 19.829 1.00 54.69 100 LYS A C 1
ATOM 815 O O . LYS A 1 100 ? -46.656 12.897 19.790 1.00 54.69 100 LYS A O 1
#

Nearest PDB structures (foldseek):
  6rwe-assembly1_M  TM=1.907E-01  e=1.326E+00  Saccharomyces cerevisiae
  7w53-assembly1_A  TM=2.046E-01  e=2.283E+00  Homo sapiens
  8hcx-assembly1_A  TM=2.170E-01  e=4.818E+00  Homo sapiens
  8unz-assembly1_A  TM=2.079E-01  e=9.502E+00  Homo sapiens

Sequence (100 aa):
MEGHRVSFKDALDPSSYSGKIVECSWDSEERVWVCMRVRTDKSTPNDFNTYKKVMRSINDNITEDVLLLEIDEIIRLPMYADRIRIESKAQQHANAARRK

Mean predicted aligned error: 7.39 Å